Protein AF-A0A9J6DYZ9-F1 (afdb_monomer_lite)

Foldseek 3Di:
DVPDLVVVLVCLLCVVLVVLVVVLVVLVVDPDHDPVVSVVSVLVSLLVVCVQWFDPVVVVVDDSVVVVVDDPPPCPPGTDDPVRGPSDDVSVVSVVVVVVVVVD

pLDDT: mean 84.47, std 9.07, range [44.62, 93.06]

Organism: Rhipicephalus microplus (NCBI:txid6941)

Structure (mmCIF, N/CA/C/O backbone):
data_AF-A0A9J6DYZ9-F1
#
_entry.id   AF-A0A9J6DYZ9-F1
#
loop_
_atom_site.group_PDB
_atom_site.id
_atom_site.type_symbol
_atom_site.label_atom_id
_atom_site.label_alt_id
_atom_site.label_comp_id
_atom_site.label_asym_id
_atom_site.label_entity_id
_atom_site.label_seq_id
_atom_site.pdbx_PDB_ins_code
_atom_site.Cartn_x
_atom_site.Cartn_y
_atom_site.Cartn_z
_atom_site.occupancy
_atom_site.B_iso_or_equiv
_atom_site.auth_seq_id
_atom_site.auth_comp_id
_atom_site.auth_asym_id
_atom_site.auth_atom_id
_atom_site.pdbx_PDB_model_num
ATOM 1 N N . MET A 1 1 ? 3.801 14.063 -21.828 1.00 51.78 1 MET A N 1
ATOM 2 C CA . MET A 1 1 ? 3.806 13.450 -20.481 1.00 51.78 1 MET A CA 1
ATOM 3 C C . MET A 1 1 ? 3.405 11.974 -20.536 1.00 51.78 1 MET A C 1
ATOM 5 O O . MET A 1 1 ? 4.177 11.167 -20.057 1.00 51.78 1 MET A O 1
ATOM 9 N N . TYR A 1 2 ? 2.305 11.596 -21.204 1.00 51.88 2 TYR A N 1
ATOM 10 C CA . TYR A 1 2 ? 1.888 10.184 -21.368 1.00 51.88 2 TYR A CA 1
ATOM 11 C C . TYR A 1 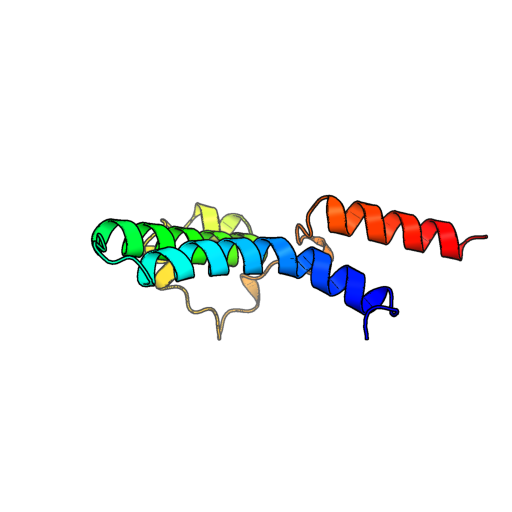2 ? 2.601 9.377 -22.475 1.00 51.88 2 TYR A C 1
ATOM 13 O O . TYR A 1 2 ? 2.316 8.202 -22.632 1.00 51.88 2 TYR A O 1
ATOM 21 N N . TYR A 1 3 ? 3.497 10.000 -23.248 1.00 66.75 3 TYR A N 1
ATOM 22 C CA . TYR A 1 3 ? 4.236 9.358 -24.351 1.00 66.75 3 TYR A CA 1
ATOM 23 C C . TYR A 1 3 ? 5.631 8.856 -23.950 1.00 66.75 3 TYR A C 1
ATOM 25 O O . TYR A 1 3 ? 6.368 8.368 -24.795 1.00 66.75 3 TYR A O 1
ATOM 33 N N . ASP A 1 4 ? 6.020 9.044 -22.689 1.00 82.44 4 ASP A N 1
ATOM 34 C CA . ASP A 1 4 ? 7.296 8.547 -22.184 1.00 82.44 4 ASP A CA 1
ATOM 35 C C . ASP A 1 4 ? 7.036 7.223 -21.465 1.00 82.44 4 ASP A C 1
ATOM 37 O O . ASP A 1 4 ? 6.291 7.190 -20.479 1.00 82.44 4 ASP A O 1
ATOM 41 N N . GLU A 1 5 ? 7.643 6.149 -21.961 1.00 83.50 5 GLU A N 1
ATOM 42 C CA . GLU A 1 5 ? 7.520 4.801 -21.402 1.00 83.50 5 GLU A CA 1
ATOM 43 C C . GLU A 1 5 ? 7.935 4.761 -19.923 1.00 83.50 5 GLU A C 1
ATOM 45 O O . GLU A 1 5 ? 7.316 4.067 -19.118 1.00 83.50 5 GLU A O 1
ATOM 50 N N . LYS A 1 6 ? 8.880 5.613 -19.499 1.00 83.25 6 LYS A N 1
ATOM 51 C CA . LYS A 1 6 ? 9.245 5.734 -18.078 1.00 83.25 6 LYS A CA 1
ATOM 52 C C . LYS A 1 6 ? 8.067 6.204 -17.232 1.00 83.25 6 LYS A C 1
ATOM 54 O O . LYS A 1 6 ? 7.819 5.662 -16.158 1.00 83.25 6 LYS A O 1
ATOM 59 N N . ASN A 1 7 ? 7.308 7.188 -17.716 1.00 86.25 7 ASN A N 1
ATOM 60 C CA . ASN A 1 7 ? 6.134 7.687 -16.997 1.00 86.25 7 ASN A CA 1
ATOM 61 C C . ASN A 1 7 ? 5.042 6.620 -16.913 1.00 86.25 7 ASN A C 1
ATOM 63 O O . ASN A 1 7 ? 4.353 6.538 -15.899 1.00 86.25 7 ASN A O 1
ATOM 67 N N . ARG A 1 8 ? 4.897 5.787 -17.948 1.00 87.75 8 ARG A N 1
ATOM 68 C CA . ARG A 1 8 ? 3.954 4.666 -17.937 1.00 87.75 8 ARG A CA 1
ATOM 69 C C . ARG A 1 8 ? 4.336 3.618 -16.893 1.00 87.75 8 ARG A C 1
ATOM 71 O O . ARG A 1 8 ? 3.484 3.245 -16.094 1.00 87.75 8 ARG A O 1
ATOM 78 N N . VAL A 1 9 ? 5.606 3.223 -16.840 1.00 87.12 9 VAL A N 1
ATOM 79 C CA . VAL A 1 9 ? 6.153 2.315 -15.817 1.00 87.12 9 VAL A CA 1
ATOM 80 C C . VAL A 1 9 ? 5.880 2.844 -14.400 1.00 87.12 9 VAL A C 1
ATOM 82 O O . VAL A 1 9 ? 5.363 2.113 -13.554 1.00 87.12 9 VAL A O 1
ATOM 85 N N . TYR A 1 10 ? 6.129 4.135 -14.146 1.00 87.81 10 TYR A N 1
ATOM 86 C CA . TYR A 1 10 ? 5.798 4.757 -12.856 1.00 87.81 10 TYR A CA 1
ATOM 87 C C . TYR A 1 10 ? 4.301 4.693 -12.534 1.00 87.81 10 TYR A C 1
ATOM 89 O O . TYR A 1 10 ? 3.925 4.409 -11.397 1.00 87.81 10 TYR A O 1
ATOM 97 N N . LEU A 1 11 ? 3.438 4.954 -13.517 1.00 89.56 11 LEU A N 1
ATOM 98 C CA . LEU A 1 11 ? 1.990 4.906 -13.321 1.00 89.56 11 LEU A CA 1
ATOM 99 C C . LEU A 1 11 ? 1.492 3.486 -13.035 1.00 89.56 11 LEU A C 1
ATOM 101 O O . LEU A 1 11 ? 0.634 3.340 -12.172 1.00 89.56 11 LEU A O 1
ATOM 105 N N . LEU A 1 12 ? 2.053 2.459 -13.681 1.00 89.94 12 LEU A N 1
ATOM 106 C CA . LEU A 1 12 ? 1.718 1.054 -13.412 1.00 89.94 12 LEU A CA 1
ATOM 107 C C . LEU A 1 12 ? 2.072 0.648 -11.977 1.00 89.94 12 LEU A C 1
ATOM 109 O O . LEU A 1 12 ? 1.292 -0.037 -11.319 1.00 89.94 12 LEU A O 1
ATOM 113 N N . PHE A 1 13 ? 3.206 1.123 -11.457 1.00 88.06 13 PHE A N 1
ATOM 114 C CA . PHE A 1 13 ? 3.565 0.906 -10.055 1.00 88.06 13 PHE A CA 1
ATOM 115 C C . PHE A 1 13 ? 2.621 1.641 -9.083 1.00 88.06 13 PHE A C 1
ATOM 117 O O . PHE A 1 13 ? 2.226 1.097 -8.048 1.00 88.06 13 PHE A O 1
ATOM 124 N N . LEU A 1 14 ? 2.250 2.884 -9.407 1.00 89.44 14 LEU A N 1
ATOM 125 C CA . LEU A 1 14 ? 1.414 3.734 -8.552 1.00 89.44 14 LEU A CA 1
ATOM 126 C C . LEU A 1 14 ? -0.073 3.366 -8.581 1.00 89.44 14 LEU A C 1
ATOM 128 O O . LEU A 1 14 ? -0.771 3.585 -7.592 1.00 89.44 14 LEU A O 1
ATOM 132 N N . GLU A 1 15 ? -0.575 2.828 -9.689 1.00 90.81 15 GLU A N 1
ATOM 133 C CA . GLU A 1 15 ? -1.986 2.495 -9.897 1.00 90.81 15 GLU A CA 1
ATOM 134 C C . GLU A 1 15 ? -2.625 1.715 -8.733 1.00 90.81 15 GLU A C 1
ATOM 136 O O . GLU A 1 15 ? -3.658 2.172 -8.221 1.00 90.81 15 GLU A O 1
ATOM 141 N N . PRO A 1 16 ? -2.058 0.592 -8.249 1.00 88.56 16 PRO A N 1
ATOM 142 C CA . PRO A 1 16 ? -2.665 -0.140 -7.142 1.00 88.56 16 PRO A CA 1
ATOM 143 C C . PRO A 1 16 ? -2.692 0.683 -5.843 1.00 88.56 16 PRO A C 1
ATOM 145 O O . PRO A 1 16 ? -3.682 0.641 -5.116 1.00 88.56 16 PRO A O 1
ATOM 148 N N . LEU A 1 17 ? -1.669 1.509 -5.588 1.00 89.44 17 LEU A N 1
ATOM 149 C CA . LEU A 1 17 ? -1.617 2.387 -4.410 1.00 89.44 17 LEU A CA 1
ATOM 150 C C . LEU A 1 17 ? -2.707 3.458 -4.452 1.00 89.44 17 LEU A C 1
ATOM 152 O O . LEU A 1 17 ? -3.405 3.707 -3.468 1.00 89.44 17 LEU A O 1
ATOM 156 N N . LEU A 1 18 ? -2.867 4.087 -5.615 1.00 91.38 18 LEU A N 1
ATOM 157 C CA . LEU A 1 18 ? -3.882 5.109 -5.841 1.00 91.38 18 LEU A CA 1
ATOM 158 C C . LEU A 1 18 ? -5.292 4.519 -5.785 1.00 91.38 18 LEU A C 1
ATOM 160 O O . LEU A 1 18 ? -6.217 5.188 -5.323 1.00 91.38 18 LEU A O 1
ATOM 164 N N . THR A 1 19 ? -5.459 3.271 -6.221 1.00 91.44 19 THR A N 1
ATOM 165 C CA . THR A 1 19 ? -6.732 2.550 -6.145 1.00 91.44 19 THR A CA 1
ATOM 166 C C . THR A 1 19 ? -7.149 2.324 -4.695 1.00 91.44 19 THR A C 1
ATOM 168 O O . THR A 1 19 ? -8.275 2.674 -4.326 1.00 91.44 19 THR A O 1
ATOM 171 N N . ASP A 1 20 ? -6.237 1.834 -3.853 1.00 90.12 20 ASP A N 1
ATOM 172 C CA . ASP A 1 20 ? -6.508 1.624 -2.430 1.00 90.12 20 ASP A CA 1
ATOM 173 C C . ASP A 1 20 ? -6.760 2.945 -1.695 1.00 90.12 20 ASP A C 1
ATOM 175 O O . ASP A 1 20 ? -7.730 3.064 -0.940 1.00 90.12 20 ASP A O 1
ATOM 179 N N . LEU A 1 21 ? -5.966 3.981 -1.985 1.00 92.31 21 LEU A N 1
ATOM 180 C CA . LEU A 1 21 ? -6.165 5.317 -1.422 1.00 92.31 21 LEU A CA 1
ATOM 181 C C . LEU A 1 21 ? -7.531 5.897 -1.814 1.00 92.31 21 LEU A C 1
ATOM 183 O O . LEU A 1 21 ? -8.250 6.440 -0.975 1.00 92.31 21 LEU A O 1
ATOM 187 N N . LYS A 1 22 ? -7.925 5.759 -3.084 1.00 93.06 22 LYS A N 1
ATOM 188 C CA . LYS A 1 22 ? -9.225 6.224 -3.583 1.00 93.06 22 LYS A CA 1
ATOM 189 C C . LYS A 1 22 ? -10.381 5.465 -2.936 1.00 93.06 22 LYS A C 1
ATOM 191 O O . LYS A 1 22 ? -11.410 6.077 -2.652 1.00 93.06 22 LYS A O 1
ATOM 196 N N . ARG A 1 23 ? -10.227 4.158 -2.706 1.00 91.31 23 ARG A N 1
ATOM 197 C CA . ARG A 1 23 ? -11.221 3.322 -2.018 1.00 91.31 23 ARG A CA 1
ATOM 198 C C . ARG A 1 23 ? -11.459 3.819 -0.596 1.00 91.31 23 ARG A C 1
ATOM 200 O O . ARG A 1 23 ? -12.606 4.083 -0.249 1.00 91.31 23 ARG A O 1
ATOM 207 N N . VAL A 1 24 ? -10.393 4.018 0.178 1.00 91.88 24 VAL A N 1
ATOM 208 C CA . VAL A 1 24 ? -10.489 4.543 1.549 1.00 91.88 24 VAL A CA 1
ATOM 209 C C . VAL A 1 24 ? -11.050 5.968 1.555 1.00 91.88 24 VAL A C 1
ATOM 211 O O . VAL A 1 24 ? -11.969 6.260 2.312 1.00 91.88 24 VAL A O 1
ATOM 214 N N . ASN A 1 25 ? -10.593 6.843 0.653 1.00 92.31 25 ASN A N 1
ATOM 215 C CA . ASN A 1 25 ? -11.091 8.220 0.549 1.00 92.31 25 ASN A CA 1
ATOM 216 C C . ASN A 1 25 ? -12.607 8.283 0.277 1.00 92.31 25 ASN A C 1
ATOM 218 O O . ASN A 1 25 ? -13.308 9.110 0.850 1.00 92.31 25 ASN A O 1
ATOM 222 N N . LYS A 1 26 ? -13.148 7.375 -0.544 1.00 91.12 26 LYS A N 1
ATOM 223 C CA . LYS A 1 26 ? -14.601 7.289 -0.764 1.00 91.12 26 LYS A CA 1
ATOM 224 C C . LYS A 1 26 ? -15.385 6.955 0.505 1.00 91.12 26 LYS A C 1
ATOM 226 O O . LYS A 1 26 ? -16.514 7.414 0.629 1.00 91.12 26 LYS A O 1
ATOM 231 N N . MET A 1 27 ? -14.816 6.191 1.438 1.00 90.50 27 MET A N 1
ATOM 232 C CA . MET A 1 27 ? -15.497 5.871 2.698 1.00 90.50 27 MET A CA 1
ATOM 233 C C . MET A 1 27 ? -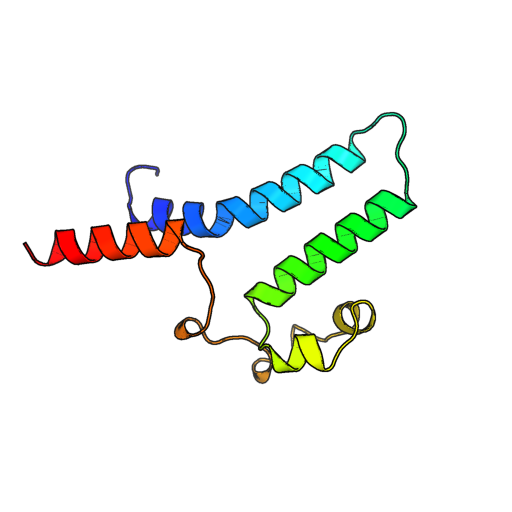15.695 7.117 3.564 1.00 90.50 27 MET A C 1
ATOM 235 O O . MET A 1 27 ? -16.752 7.279 4.161 1.00 90.50 27 MET A O 1
ATOM 239 N N . PHE A 1 28 ? -14.728 8.039 3.558 1.00 88.94 28 PHE A N 1
ATOM 240 C CA . PHE A 1 28 ? -14.842 9.333 4.241 1.00 88.94 28 PHE A CA 1
ATOM 241 C C . PHE A 1 28 ? -15.897 10.266 3.633 1.00 88.94 28 PHE A C 1
ATOM 243 O O . PHE A 1 28 ? -16.303 11.225 4.279 1.00 88.94 28 PHE A O 1
ATOM 250 N N . GLN A 1 29 ? -16.318 10.012 2.393 1.00 90.19 29 GLN A N 1
ATOM 251 C CA . GLN A 1 29 ? -17.301 10.825 1.672 1.00 90.19 29 GLN A CA 1
ATOM 252 C C . GLN A 1 29 ? -18.737 10.298 1.827 1.00 90.19 29 GLN A C 1
ATOM 254 O O . GLN A 1 29 ? -19.650 10.862 1.227 1.00 90.19 29 GLN A O 1
ATOM 259 N N . GLY A 1 30 ? -18.943 9.207 2.575 1.00 87.25 30 GLY A N 1
ATOM 260 C CA . GLY A 1 30 ? -20.272 8.652 2.835 1.00 87.25 30 GLY A CA 1
ATOM 261 C C . GLY A 1 30 ? -21.121 9.550 3.740 1.00 87.25 30 GLY A C 1
ATOM 262 O O . GLY A 1 30 ? -20.592 10.316 4.538 1.00 87.25 30 GLY A O 1
ATOM 263 N N . GLU A 1 31 ? -22.446 9.444 3.628 1.00 81.56 31 GLU A N 1
ATOM 264 C CA . GLU A 1 31 ? -23.383 10.170 4.503 1.00 81.56 31 GLU A CA 1
ATOM 265 C C . GLU A 1 31 ? -23.585 9.474 5.861 1.00 81.56 31 GLU A C 1
ATOM 267 O O . GLU A 1 31 ? -23.855 10.144 6.853 1.00 81.56 31 GLU A O 1
ATOM 272 N N . ASP A 1 32 ? -23.404 8.149 5.918 1.00 83.50 32 ASP A N 1
ATOM 273 C CA . ASP A 1 32 ? -23.541 7.326 7.127 1.00 83.50 32 ASP A CA 1
ATOM 274 C C . ASP A 1 32 ? -22.227 6.570 7.375 1.00 83.50 32 ASP A C 1
ATOM 276 O O . ASP A 1 32 ? -22.018 5.433 6.945 1.00 83.50 32 ASP A O 1
ATOM 280 N N . VAL A 1 33 ? -21.261 7.293 7.939 1.00 85.25 33 VAL A N 1
ATOM 281 C CA . VAL A 1 33 ? -19.882 6.826 8.091 1.00 85.25 33 VAL A CA 1
ATOM 282 C C . VAL A 1 33 ? -19.741 6.002 9.364 1.00 85.25 33 VAL A C 1
ATOM 284 O O . VAL A 1 33 ? -19.923 6.534 10.455 1.00 85.25 33 VAL A O 1
ATOM 287 N N . ASP A 1 34 ? -19.320 4.741 9.230 1.00 88.94 34 ASP A N 1
ATOM 288 C CA . ASP A 1 34 ? -18.845 3.922 10.351 1.00 88.94 34 ASP A CA 1
ATOM 289 C C . ASP A 1 34 ? -17.377 4.266 10.685 1.00 88.94 34 ASP A C 1
ATOM 291 O O . ASP A 1 34 ? -16.468 3.896 9.928 1.00 88.94 34 ASP A O 1
ATOM 295 N N . PRO A 1 35 ? -17.101 4.951 11.813 1.00 88.69 35 PRO A N 1
ATOM 296 C CA . PRO A 1 35 ? -15.746 5.367 12.159 1.00 88.69 35 PRO A CA 1
ATOM 297 C C . PRO A 1 35 ? -14.812 4.185 12.438 1.00 88.69 35 PRO A C 1
ATOM 299 O O . PRO A 1 35 ? -13.615 4.275 12.156 1.00 88.69 35 PRO A O 1
ATOM 302 N N . PHE A 1 36 ? -15.336 3.075 12.970 1.00 90.62 36 PHE A N 1
ATOM 303 C CA . PHE A 1 36 ? -14.529 1.891 13.273 1.00 90.62 36 PHE A CA 1
ATOM 304 C C . PHE A 1 36 ? -14.132 1.163 11.989 1.00 90.62 36 PHE A C 1
ATOM 306 O O . PHE A 1 36 ? -12.951 0.869 11.800 1.00 90.62 36 PHE A O 1
ATOM 313 N N . GLY A 1 37 ? -15.076 0.970 11.064 1.00 89.50 37 GLY A N 1
ATOM 314 C CA . GLY A 1 37 ? -14.791 0.416 9.742 1.00 89.50 37 GLY A CA 1
ATOM 315 C C . GLY A 1 37 ? -13.780 1.251 8.951 1.00 89.50 37 GLY A C 1
ATOM 316 O O . GLY A 1 37 ? -12.870 0.700 8.333 1.00 89.50 37 GLY A O 1
ATOM 317 N N . ILE A 1 38 ? -13.862 2.585 9.015 1.00 90.81 38 ILE A N 1
ATOM 318 C CA . ILE A 1 38 ? -12.848 3.460 8.405 1.00 90.81 38 ILE A CA 1
ATOM 319 C C . ILE A 1 38 ? -11.470 3.260 9.034 1.00 90.81 38 ILE A C 1
ATOM 321 O O . ILE A 1 38 ? -10.472 3.194 8.313 1.00 90.81 38 ILE A O 1
ATOM 325 N N . PHE A 1 39 ? -11.394 3.180 10.362 1.00 90.00 39 PHE A N 1
ATOM 326 C CA . PHE A 1 39 ? -10.126 2.983 11.055 1.00 90.00 39 PHE A CA 1
ATOM 327 C C . PHE A 1 39 ? -9.464 1.659 10.654 1.00 90.00 39 PHE A C 1
ATOM 329 O O . PHE A 1 39 ? -8.275 1.641 10.331 1.00 90.00 39 PHE A O 1
ATOM 336 N N . GLU A 1 40 ? -10.233 0.571 10.582 1.00 89.94 40 GLU A N 1
ATOM 337 C CA . GLU A 1 40 ? -9.725 -0.715 10.099 1.00 89.94 40 GLU A CA 1
ATOM 338 C C . GLU A 1 40 ? -9.205 -0.630 8.659 1.00 89.94 40 GLU A C 1
ATOM 340 O O . GLU A 1 40 ? -8.164 -1.206 8.335 1.00 89.94 40 GLU A O 1
ATOM 345 N N . GLU A 1 41 ? -9.900 0.094 7.782 1.00 91.19 41 GLU A N 1
ATOM 346 C CA . GLU A 1 41 ? -9.480 0.263 6.390 1.00 91.19 41 GLU A CA 1
ATOM 347 C C . GLU A 1 41 ? -8.240 1.149 6.239 1.00 91.19 41 GLU A C 1
ATOM 349 O O . GLU A 1 41 ? -7.372 0.849 5.416 1.00 91.19 41 GLU A O 1
ATOM 354 N N . LEU A 1 42 ? -8.087 2.174 7.080 1.00 91.44 42 LEU A N 1
ATOM 355 C CA . LEU A 1 42 ? -6.848 2.945 7.182 1.00 91.44 42 LEU A CA 1
ATOM 356 C C . LEU A 1 42 ? -5.677 2.081 7.658 1.00 91.44 42 LEU A C 1
ATOM 358 O O . LEU A 1 42 ? -4.595 2.143 7.075 1.00 91.44 42 LEU A O 1
ATOM 362 N N . GLN A 1 43 ? -5.886 1.241 8.676 1.00 89.50 43 GLN A N 1
ATOM 363 C CA . GLN A 1 43 ? -4.857 0.311 9.142 1.00 89.50 43 GLN A CA 1
ATOM 364 C C . GLN A 1 43 ? -4.481 -0.701 8.055 1.00 89.50 43 GLN A C 1
ATOM 366 O O . GLN A 1 43 ? -3.303 -1.021 7.890 1.00 89.50 43 GLN A O 1
ATOM 371 N N . LYS A 1 44 ? -5.453 -1.213 7.292 1.00 88.69 44 LYS A N 1
ATOM 372 C CA . LYS A 1 44 ? -5.180 -2.093 6.145 1.00 88.69 44 LYS A CA 1
ATOM 373 C C . LYS A 1 44 ? -4.355 -1.368 5.083 1.00 88.69 44 LYS A C 1
ATOM 375 O O . LYS A 1 44 ? -3.327 -1.902 4.683 1.00 88.69 44 LYS A O 1
ATOM 380 N N . LEU A 1 45 ? -4.745 -0.151 4.693 1.00 91.31 45 LEU A N 1
ATOM 381 C CA . LEU A 1 45 ? -3.999 0.671 3.733 1.00 91.31 45 LEU A CA 1
ATOM 382 C C . LEU A 1 45 ? -2.550 0.892 4.188 1.00 91.31 45 LEU A C 1
ATOM 384 O O . LEU A 1 45 ? -1.624 0.662 3.414 1.00 91.31 45 LEU A O 1
ATOM 388 N N . TYR A 1 46 ? -2.348 1.275 5.449 1.00 90.12 46 TYR A N 1
ATOM 389 C CA . TYR A 1 46 ? -1.017 1.477 6.020 1.00 90.12 46 TYR A CA 1
ATOM 390 C C . TYR A 1 46 ? -0.163 0.201 5.963 1.00 90.12 46 TYR A C 1
ATOM 392 O O . TYR A 1 46 ? 0.953 0.221 5.450 1.00 90.12 46 TYR A O 1
ATOM 400 N N . ASN A 1 47 ? -0.713 -0.937 6.395 1.00 87.44 47 ASN A N 1
ATOM 401 C CA . ASN A 1 47 ? -0.008 -2.221 6.355 1.00 87.44 47 ASN A CA 1
ATOM 402 C C . ASN A 1 47 ? 0.323 -2.670 4.922 1.00 87.44 47 ASN A C 1
ATOM 404 O O . ASN A 1 47 ? 1.407 -3.196 4.678 1.00 87.44 47 ASN A O 1
ATOM 408 N N . CYS A 1 48 ? -0.579 -2.443 3.963 1.00 86.56 48 CYS A N 1
ATOM 409 C CA . CYS A 1 48 ? -0.339 -2.735 2.549 1.00 86.56 48 CYS A CA 1
ATOM 410 C C . CYS A 1 48 ? 0.792 -1.878 1.962 1.00 86.56 48 CYS A C 1
ATOM 412 O O . CYS A 1 48 ? 1.568 -2.376 1.148 1.00 86.56 48 CYS A O 1
ATOM 414 N N . LEU A 1 49 ? 0.908 -0.614 2.380 1.00 88.50 49 LEU A N 1
ATOM 415 C CA . LEU A 1 49 ? 2.015 0.261 1.988 1.00 88.50 49 LEU A CA 1
ATOM 416 C C . LEU A 1 49 ? 3.339 -0.209 2.594 1.00 88.50 49 LEU A C 1
ATOM 418 O O . LEU A 1 49 ? 4.324 -0.346 1.870 1.00 88.50 49 LEU A O 1
ATOM 422 N N . LEU A 1 50 ? 3.350 -0.522 3.892 1.00 88.81 50 LEU A N 1
ATOM 423 C CA . LEU A 1 50 ? 4.538 -1.045 4.567 1.00 88.81 50 LEU A CA 1
ATOM 424 C C . LEU A 1 50 ? 5.030 -2.349 3.940 1.00 88.81 50 LEU A C 1
ATOM 426 O O . LEU A 1 50 ? 6.231 -2.514 3.745 1.00 88.81 50 LEU A O 1
ATOM 430 N N . ALA A 1 51 ? 4.122 -3.252 3.569 1.00 86.31 51 ALA A N 1
ATOM 431 C CA . ALA A 1 51 ? 4.483 -4.539 2.984 1.00 86.31 51 ALA A CA 1
ATOM 432 C C . ALA A 1 51 ? 5.241 -4.436 1.650 1.00 86.31 51 ALA A C 1
ATOM 434 O O . ALA A 1 51 ? 5.930 -5.378 1.271 1.00 86.31 51 ALA A O 1
ATOM 435 N N . ARG A 1 52 ? 5.133 -3.299 0.952 1.00 86.69 52 ARG A N 1
ATOM 436 C CA . ARG A 1 52 ? 5.832 -3.040 -0.316 1.00 86.69 52 ARG A CA 1
ATOM 437 C C . ARG A 1 52 ? 7.236 -2.475 -0.134 1.00 86.69 52 ARG A C 1
ATOM 439 O O . ARG A 1 52 ? 8.023 -2.530 -1.070 1.00 86.69 52 ARG A O 1
ATOM 446 N N . ILE A 1 53 ? 7.533 -1.900 1.031 1.00 86.94 53 ILE A N 1
ATOM 447 C CA . ILE A 1 53 ? 8.801 -1.200 1.281 1.00 86.94 53 ILE A CA 1
ATOM 448 C C . ILE A 1 53 ? 9.629 -1.848 2.387 1.00 86.94 53 ILE A C 1
ATOM 450 O O . ILE A 1 53 ? 10.838 -1.656 2.410 1.00 86.94 53 ILE A O 1
ATOM 454 N N . LEU A 1 54 ? 9.022 -2.606 3.302 1.00 89.69 54 LEU A N 1
ATOM 455 C CA . LEU A 1 54 ? 9.711 -3.242 4.422 1.00 89.69 54 LEU A CA 1
ATOM 456 C C . LEU A 1 54 ? 10.098 -4.683 4.110 1.00 89.69 54 LEU A C 1
ATOM 458 O O . LEU A 1 54 ? 9.351 -5.436 3.486 1.00 89.69 54 LEU A O 1
ATOM 462 N N . LYS A 1 55 ? 11.245 -5.111 4.641 1.00 89.31 55 LYS A N 1
ATOM 463 C CA . LYS A 1 55 ? 11.681 -6.505 4.537 1.00 89.31 55 LYS A CA 1
ATOM 464 C C . LYS A 1 55 ? 10.677 -7.441 5.236 1.00 89.31 55 LYS A C 1
ATOM 466 O O . LYS A 1 55 ? 10.239 -7.143 6.352 1.00 89.31 55 LYS A O 1
ATOM 471 N N . PRO A 1 56 ? 10.413 -8.647 4.694 1.00 87.06 56 PRO A N 1
ATOM 472 C CA . PRO A 1 56 ? 9.491 -9.616 5.292 1.00 87.06 56 PRO A CA 1
ATOM 473 C C . PRO A 1 56 ? 9.727 -9.965 6.775 1.00 87.06 56 PRO A C 1
ATOM 475 O O . PRO A 1 56 ? 8.752 -10.235 7.476 1.00 87.06 56 PRO A O 1
ATOM 478 N N . PRO A 1 57 ? 10.966 -9.996 7.316 1.00 88.00 57 PRO A N 1
ATOM 479 C CA . PRO A 1 57 ? 11.182 -10.173 8.751 1.00 88.00 57 PRO A CA 1
ATOM 480 C C . PRO A 1 57 ? 10.489 -9.113 9.613 1.00 88.00 57 PRO A C 1
ATOM 482 O O . PRO A 1 57 ? 9.944 -9.476 10.647 1.00 88.00 57 PRO A O 1
ATOM 485 N N . MET A 1 58 ? 10.433 -7.854 9.172 1.00 87.06 58 MET A N 1
ATOM 486 C CA . MET A 1 58 ? 9.780 -6.771 9.920 1.00 87.06 58 MET A CA 1
ATOM 487 C C . MET A 1 58 ? 8.270 -6.989 9.999 1.00 87.06 58 MET A C 1
ATOM 489 O O . MET A 1 58 ? 7.680 -6.890 11.065 1.00 87.06 58 MET A O 1
ATOM 493 N N . LEU A 1 59 ? 7.656 -7.422 8.899 1.00 85.00 59 LEU A N 1
ATOM 494 C CA . LEU A 1 59 ? 6.221 -7.725 8.853 1.00 85.00 59 LEU A CA 1
ATOM 495 C C . LEU A 1 59 ? 5.837 -8.964 9.678 1.00 85.00 59 LEU A C 1
ATOM 497 O O . LEU A 1 59 ? 4.685 -9.110 10.066 1.00 85.00 59 LEU A O 1
ATOM 501 N N . ARG A 1 60 ? 6.781 -9.889 9.906 1.00 85.75 60 ARG A N 1
ATOM 502 C CA . ARG A 1 60 ? 6.554 -11.121 10.686 1.00 85.75 60 ARG A CA 1
ATOM 503 C C . ARG A 1 60 ? 6.819 -10.950 12.177 1.00 85.75 60 ARG A C 1
ATOM 505 O O . ARG A 1 60 ? 6.244 -11.683 12.973 1.00 85.75 60 ARG A O 1
ATOM 512 N N . GLN A 1 61 ? 7.738 -10.058 12.535 1.00 83.94 61 GLN A N 1
ATOM 513 C CA . GLN A 1 61 ? 8.141 -9.814 13.922 1.00 83.94 61 GLN A CA 1
ATOM 514 C C . GLN A 1 61 ? 7.207 -8.837 14.640 1.00 83.94 61 GLN A C 1
ATOM 516 O O . GLN A 1 61 ? 7.148 -8.856 15.867 1.00 83.94 61 GLN A O 1
ATOM 521 N N . HIS A 1 62 ? 6.469 -8.026 13.884 1.00 82.00 62 HIS A N 1
ATOM 522 C CA . HIS A 1 62 ? 5.549 -7.025 14.398 1.00 82.00 62 HIS A CA 1
ATOM 523 C C . HIS A 1 62 ? 4.105 -7.405 14.073 1.00 82.00 62 HIS A C 1
ATOM 525 O O . HIS A 1 62 ? 3.790 -7.846 12.967 1.00 82.00 62 HIS A O 1
ATOM 531 N N . ASP A 1 63 ? 3.213 -7.239 15.046 1.00 82.00 63 ASP A N 1
ATOM 532 C CA . ASP A 1 63 ? 1.779 -7.272 14.783 1.00 82.00 63 ASP A CA 1
ATOM 533 C C . ASP A 1 63 ? 1.319 -5.973 14.092 1.00 82.00 63 ASP A C 1
ATOM 535 O O . ASP A 1 63 ? 2.043 -4.981 14.011 1.00 82.00 63 ASP A O 1
ATOM 539 N N . LYS A 1 64 ? 0.081 -5.959 13.585 1.00 76.94 64 LYS A N 1
ATOM 540 C CA . LYS A 1 64 ? -0.460 -4.801 12.850 1.00 76.94 64 LYS A C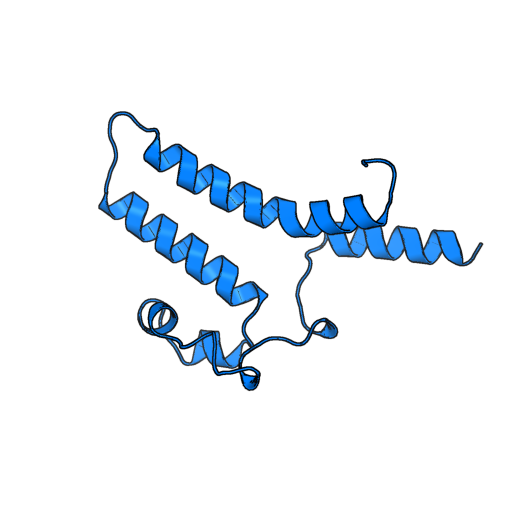A 1
ATOM 541 C C . LYS A 1 64 ? -0.446 -3.499 13.657 1.00 76.94 64 LYS A C 1
ATOM 543 O O . LYS A 1 64 ? -0.438 -2.435 13.051 1.00 76.94 64 LYS A O 1
ATOM 548 N N . ALA A 1 65 ? -0.509 -3.582 14.986 1.00 75.94 65 ALA A N 1
ATOM 549 C CA . ALA A 1 65 ? -0.510 -2.417 15.861 1.00 75.94 65 ALA A CA 1
ATOM 550 C C . ALA A 1 65 ? 0.911 -1.867 16.045 1.00 75.94 65 ALA A C 1
ATOM 552 O O . ALA A 1 65 ? 1.133 -0.684 15.817 1.00 75.94 65 ALA A O 1
ATOM 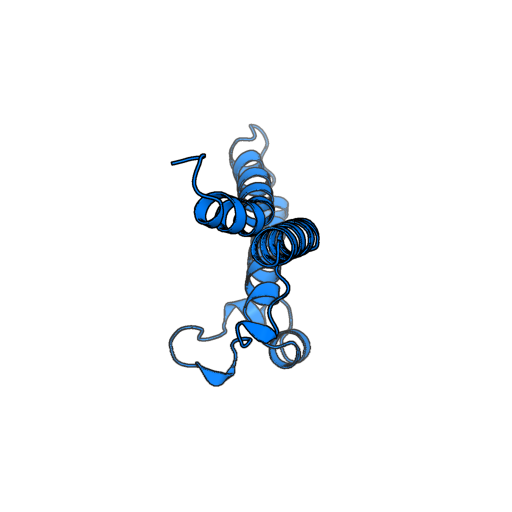553 N N . SER A 1 66 ? 1.880 -2.732 16.353 1.00 82.06 66 SER A N 1
ATOM 554 C CA . SER A 1 66 ? 3.286 -2.351 16.541 1.00 82.06 66 SER A CA 1
ATOM 555 C C . SER A 1 66 ? 3.984 -1.914 15.253 1.00 82.06 66 SER A C 1
ATOM 557 O O . SER A 1 66 ? 4.977 -1.194 15.320 1.00 82.06 66 SER A O 1
ATOM 559 N N . LEU A 1 67 ? 3.460 -2.282 14.077 1.00 82.06 67 LEU A N 1
ATOM 560 C CA . LEU A 1 67 ? 3.918 -1.724 12.802 1.00 82.06 67 LEU A CA 1
ATOM 561 C C . LEU A 1 67 ? 3.703 -0.204 12.716 1.00 82.06 67 LEU A C 1
ATOM 563 O O . LEU A 1 67 ? 4.506 0.474 12.082 1.00 82.06 67 LEU A O 1
ATOM 567 N N . CYS A 1 68 ? 2.663 0.339 13.360 1.00 80.31 68 CYS A N 1
ATOM 568 C CA . CYS A 1 68 ? 2.412 1.785 13.399 1.00 80.31 68 CYS A CA 1
ATOM 569 C C . CYS A 1 68 ? 3.420 2.549 14.270 1.00 80.31 68 CYS A C 1
ATOM 571 O O . CYS A 1 68 ? 3.570 3.756 14.099 1.00 80.31 68 CYS A O 1
ATOM 573 N N . ASP A 1 69 ? 4.103 1.852 15.179 1.00 84.12 69 ASP A N 1
ATOM 574 C CA . ASP A 1 69 ? 5.070 2.433 16.113 1.00 84.12 69 ASP A CA 1
ATOM 575 C C . ASP A 1 69 ? 6.516 2.366 15.583 1.00 84.12 69 ASP A C 1
ATOM 577 O O . ASP A 1 69 ? 7.452 2.798 16.259 1.00 84.12 69 ASP A O 1
ATOM 581 N N . LEU A 1 70 ? 6.725 1.810 14.382 1.00 83.06 70 LEU A N 1
ATOM 582 C CA . LEU A 1 70 ? 8.048 1.703 13.773 1.00 83.06 70 LEU A CA 1
ATOM 583 C C . LEU A 1 70 ? 8.608 3.079 13.397 1.00 83.06 70 LEU A C 1
ATOM 585 O O . LEU A 1 70 ? 7.981 3.859 12.680 1.00 83.06 70 LEU A O 1
ATOM 589 N N . ASP A 1 71 ? 9.854 3.333 13.799 1.00 83.12 71 ASP A N 1
ATOM 590 C CA . ASP A 1 71 ? 10.612 4.486 13.320 1.00 83.12 71 ASP A CA 1
ATOM 591 C C . ASP A 1 71 ? 11.140 4.221 11.905 1.00 83.12 71 ASP A C 1
ATOM 593 O O . ASP A 1 71 ? 12.199 3.631 11.695 1.00 83.12 71 ASP A O 1
ATOM 597 N N . LEU A 1 72 ? 10.376 4.671 10.916 1.00 83.06 72 LEU A N 1
ATOM 598 C CA . LEU A 1 72 ? 10.741 4.560 9.508 1.00 83.06 72 LEU A CA 1
ATOM 599 C C . LEU A 1 72 ? 11.879 5.530 9.121 1.00 83.06 72 LEU A C 1
ATOM 601 O O . LEU A 1 72 ? 12.577 5.309 8.136 1.00 83.06 72 LEU A O 1
ATOM 605 N N . VAL A 1 73 ? 12.115 6.611 9.864 1.00 80.19 73 VAL A N 1
ATOM 606 C CA . VAL A 1 73 ? 13.054 7.661 9.429 1.00 80.19 73 VAL A CA 1
ATOM 607 C C . VAL A 1 73 ? 14.506 7.270 9.697 1.00 80.19 73 VAL A C 1
ATOM 609 O O . VAL A 1 73 ? 15.378 7.550 8.878 1.00 80.19 73 VAL A O 1
ATOM 612 N N . ASN A 1 74 ? 14.773 6.608 10.822 1.00 75.56 74 ASN A N 1
ATOM 613 C CA . ASN A 1 74 ? 16.143 6.389 11.301 1.00 75.56 74 ASN A CA 1
ATOM 614 C C . ASN A 1 74 ? 16.684 4.970 11.056 1.00 75.56 74 ASN A C 1
ATOM 616 O O . ASN A 1 74 ? 17.772 4.630 11.526 1.00 75.56 74 ASN A O 1
ATOM 620 N N . LEU A 1 75 ? 15.946 4.129 10.330 1.00 72.56 75 LEU A N 1
ATOM 621 C CA . LEU A 1 75 ? 16.289 2.728 10.099 1.00 72.56 75 LEU A CA 1
ATOM 622 C C . LEU A 1 75 ? 16.363 2.448 8.594 1.00 72.56 75 LEU A C 1
ATOM 624 O O . LEU A 1 75 ? 15.388 2.064 7.972 1.00 72.56 75 LEU A O 1
ATOM 628 N N . GLU A 1 76 ? 17.533 2.594 7.975 1.00 77.06 76 GLU A N 1
ATOM 629 C CA . GLU A 1 76 ? 17.699 2.205 6.560 1.00 77.06 76 GLU A CA 1
ATOM 630 C C . GLU A 1 76 ? 17.694 0.676 6.373 1.00 77.06 76 GLU A C 1
ATOM 632 O O . GLU A 1 76 ? 17.325 0.150 5.325 1.00 77.06 76 GLU A O 1
ATOM 637 N N . SER A 1 77 ? 18.068 -0.073 7.414 1.00 84.12 77 SER A N 1
ATOM 638 C CA . SER A 1 77 ? 18.240 -1.528 7.353 1.00 84.12 77 SER A CA 1
ATOM 639 C C . SER A 1 77 ? 16.932 -2.322 7.260 1.00 84.12 77 SER A C 1
ATOM 641 O O . SER A 1 77 ? 16.981 -3.517 6.937 1.00 84.12 77 SER A O 1
ATOM 643 N N . ILE A 1 78 ? 15.783 -1.687 7.518 1.00 86.81 78 ILE A N 1
ATOM 644 C CA . ILE A 1 78 ? 14.458 -2.330 7.511 1.00 86.81 78 ILE A CA 1
ATOM 645 C C . ILE A 1 78 ? 13.805 -2.339 6.125 1.00 86.81 78 ILE A C 1
ATOM 647 O O . ILE A 1 78 ? 12.871 -3.114 5.914 1.00 86.81 78 ILE A O 1
ATOM 651 N N . TYR A 1 79 ? 14.302 -1.529 5.186 1.00 89.50 79 TYR A N 1
ATOM 652 C CA . TYR A 1 79 ? 13.734 -1.391 3.847 1.00 89.50 79 TYR A CA 1
ATOM 653 C C . TYR A 1 79 ? 14.195 -2.481 2.886 1.00 89.50 79 TYR A C 1
ATOM 655 O O . TYR A 1 79 ? 15.338 -2.932 2.941 1.00 89.50 79 TYR A O 1
ATOM 663 N N . LEU A 1 80 ? 13.304 -2.901 1.991 1.00 89.38 80 LEU A N 1
ATOM 664 C CA . LEU A 1 80 ? 13.633 -3.746 0.849 1.00 89.38 80 LEU A CA 1
ATOM 665 C C . LEU A 1 80 ? 14.644 -3.045 -0.061 1.00 89.38 80 LEU A C 1
ATOM 667 O O . LEU A 1 80 ? 14.630 -1.821 -0.206 1.00 89.38 80 LEU A O 1
ATOM 671 N N . SER A 1 81 ? 15.513 -3.838 -0.685 1.00 88.88 81 SER A N 1
ATOM 672 C CA . SER A 1 81 ? 16.268 -3.346 -1.831 1.00 88.88 81 SER A CA 1
ATOM 673 C C . SER A 1 81 ? 15.312 -3.156 -3.015 1.00 88.88 81 SER A C 1
ATOM 675 O O . SER A 1 81 ? 14.231 -3.744 -3.050 1.00 88.88 81 SER A O 1
ATOM 677 N N . VAL A 1 82 ? 15.706 -2.338 -3.992 1.00 84.44 82 VAL A N 1
ATOM 678 C CA . VAL A 1 82 ? 14.908 -2.142 -5.213 1.00 84.44 82 VAL A CA 1
ATOM 679 C C . VAL A 1 82 ? 14.744 -3.461 -5.975 1.00 84.44 82 VAL A C 1
ATOM 681 O O . VAL A 1 82 ? 13.677 -3.710 -6.521 1.00 84.44 82 VAL A O 1
ATOM 684 N N . ASP A 1 83 ? 15.764 -4.320 -5.956 1.00 86.00 83 ASP A N 1
ATOM 685 C CA . ASP A 1 83 ? 15.767 -5.604 -6.666 1.00 86.00 83 ASP A CA 1
ATOM 686 C C . ASP A 1 83 ? 14.824 -6.639 -6.028 1.00 86.00 83 ASP A C 1
ATOM 688 O O . ASP A 1 83 ? 14.317 -7.526 -6.711 1.00 86.00 83 ASP A O 1
ATOM 692 N N . ASP A 1 84 ? 14.568 -6.515 -4.723 1.00 85.12 84 ASP A N 1
ATOM 693 C CA . ASP A 1 84 ? 13.669 -7.399 -3.973 1.00 85.12 84 ASP A CA 1
ATOM 694 C C . ASP A 1 84 ? 12.220 -6.880 -3.924 1.00 85.12 84 ASP A C 1
ATOM 696 O O . ASP A 1 84 ? 11.348 -7.524 -3.330 1.00 85.12 84 ASP A O 1
ATOM 700 N N . ALA A 1 85 ? 11.957 -5.693 -4.477 1.00 84.88 85 ALA A N 1
ATOM 701 C CA . ALA A 1 85 ? 10.640 -5.081 -4.432 1.00 84.88 85 ALA A CA 1
ATOM 702 C C . ALA A 1 85 ? 9.680 -5.767 -5.414 1.00 84.88 85 ALA A C 1
ATOM 704 O O . ALA A 1 85 ? 9.990 -5.990 -6.584 1.00 84.88 85 ALA A O 1
ATOM 705 N N . ASP A 1 86 ? 8.468 -6.062 -4.946 1.00 85.12 86 ASP A N 1
ATOM 706 C CA . ASP A 1 86 ? 7.395 -6.530 -5.819 1.00 85.12 86 ASP A CA 1
ATOM 707 C C . ASP A 1 86 ? 6.699 -5.333 -6.482 1.00 85.12 86 ASP A C 1
ATOM 709 O O . ASP A 1 86 ? 5.899 -4.622 -5.863 1.00 85.12 86 ASP A O 1
ATOM 713 N N . PHE A 1 87 ? 7.011 -5.108 -7.758 1.00 85.00 87 PHE A N 1
ATOM 714 C CA . PHE A 1 87 ? 6.392 -4.060 -8.572 1.00 85.00 87 PHE A CA 1
ATOM 715 C C . PHE A 1 87 ? 5.044 -4.474 -9.187 1.00 85.00 87 PHE A C 1
ATOM 717 O O . PHE A 1 87 ? 4.335 -3.628 -9.740 1.00 85.00 87 PHE A O 1
ATOM 724 N N . GLY A 1 88 ? 4.658 -5.747 -9.060 1.00 86.44 88 GLY A N 1
ATOM 725 C CA . GLY A 1 88 ? 3.441 -6.314 -9.631 1.00 86.44 88 GLY A CA 1
ATOM 726 C C . GLY A 1 88 ? 3.582 -6.772 -11.087 1.00 86.44 88 GLY A C 1
ATOM 727 O O . GLY A 1 88 ? 4.472 -6.355 -11.830 1.00 86.44 88 GLY A O 1
ATOM 728 N N . SER A 1 89 ? 2.660 -7.640 -11.514 1.00 87.38 89 SER A N 1
AT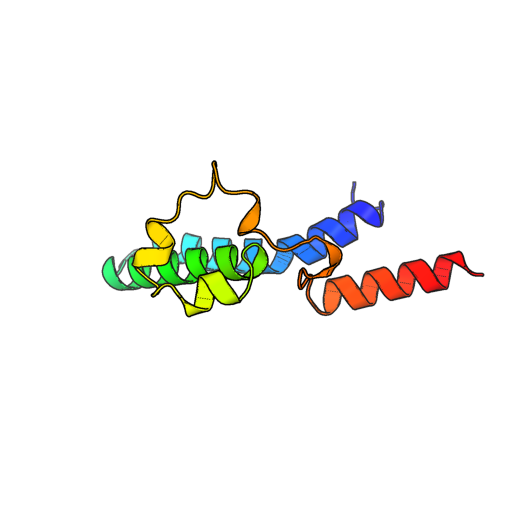OM 729 C CA . SER A 1 89 ? 2.684 -8.268 -12.842 1.00 87.38 89 SER A CA 1
ATOM 730 C C . SER A 1 89 ? 2.632 -7.252 -13.980 1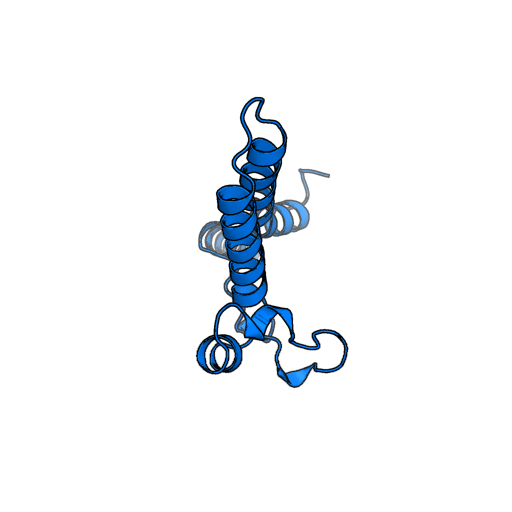.00 87.38 89 SER A C 1
ATOM 732 O O . SER A 1 89 ? 3.479 -7.298 -14.858 1.00 87.38 89 SER A O 1
ATOM 734 N N . SER A 1 90 ? 1.720 -6.276 -13.925 1.00 89.38 90 SER A N 1
ATOM 735 C CA . SER A 1 90 ? 1.556 -5.291 -15.003 1.00 89.38 90 SER A CA 1
ATOM 736 C C . SER A 1 90 ? 2.809 -4.441 -15.231 1.00 89.38 90 SER A C 1
ATOM 738 O O . SER A 1 90 ? 3.106 -4.072 -16.363 1.00 89.38 90 SER A O 1
ATOM 740 N N . PHE A 1 91 ? 3.548 -4.127 -14.161 1.00 90.00 91 PHE A N 1
ATOM 741 C CA . PHE A 1 91 ? 4.834 -3.441 -14.258 1.00 90.00 91 PHE A CA 1
ATOM 742 C C . PHE A 1 91 ? 5.878 -4.340 -14.925 1.00 90.00 91 PHE A C 1
ATOM 744 O O . PHE A 1 91 ? 6.542 -3.915 -15.868 1.00 90.00 91 PHE A O 1
ATOM 751 N N . ASN A 1 92 ? 5.996 -5.583 -14.449 1.00 88.75 92 ASN A N 1
ATOM 752 C CA . ASN A 1 92 ? 6.984 -6.542 -14.939 1.00 88.75 92 ASN A CA 1
ATOM 753 C C . ASN A 1 92 ? 6.751 -6.895 -16.413 1.00 88.75 92 ASN A C 1
ATOM 755 O O . ASN A 1 92 ? 7.702 -6.909 -17.189 1.00 88.75 92 ASN A O 1
ATOM 759 N N . ASP A 1 93 ? 5.499 -7.115 -16.814 1.00 90.56 93 ASP A N 1
ATOM 760 C CA . ASP A 1 93 ? 5.118 -7.398 -18.199 1.00 90.56 93 ASP A CA 1
ATOM 761 C C . ASP A 1 93 ? 5.558 -6.254 -19.123 1.00 90.56 93 ASP A C 1
ATOM 763 O O . ASP A 1 93 ? 6.224 -6.483 -20.131 1.00 90.56 93 ASP A O 1
ATOM 767 N N . HIS A 1 94 ? 5.283 -5.008 -18.729 1.00 88.88 94 HIS A N 1
ATOM 768 C CA . HIS A 1 94 ? 5.629 -3.838 -19.528 1.00 88.88 94 HIS A CA 1
ATOM 769 C C . HIS A 1 94 ? 7.143 -3.568 -19.596 1.00 88.88 94 HIS A C 1
ATOM 771 O O . HIS A 1 94 ? 7.660 -3.204 -20.651 1.00 88.88 94 HIS A O 1
ATOM 777 N N . ILE A 1 95 ? 7.879 -3.771 -18.500 1.00 88.12 95 ILE A N 1
ATOM 778 C CA . ILE A 1 95 ? 9.347 -3.668 -18.504 1.00 88.12 95 ILE A CA 1
ATOM 779 C C . ILE A 1 95 ? 9.973 -4.738 -19.400 1.00 88.12 95 ILE A C 1
ATOM 781 O O . ILE A 1 95 ? 10.888 -4.431 -20.165 1.00 88.12 95 ILE A O 1
ATOM 785 N N . ASN A 1 96 ? 9.461 -5.968 -19.354 1.00 87.62 96 ASN A N 1
ATOM 786 C CA . ASN A 1 96 ? 9.927 -7.042 -20.224 1.00 87.62 96 ASN A CA 1
ATOM 787 C C . ASN A 1 96 ? 9.693 -6.689 -21.701 1.00 87.62 96 ASN A C 1
ATOM 789 O O . ASN A 1 96 ? 10.625 -6.792 -22.495 1.00 87.62 96 ASN A O 1
ATOM 793 N N . GLU A 1 97 ? 8.502 -6.199 -22.067 1.00 86.94 97 GLU A N 1
ATOM 794 C CA . GLU A 1 97 ? 8.202 -5.714 -23.426 1.00 86.94 97 GLU A CA 1
ATOM 795 C C . GLU A 1 97 ? 9.194 -4.640 -23.903 1.00 86.94 97 GLU A C 1
ATOM 797 O O . GLU A 1 97 ? 9.680 -4.705 -25.033 1.00 86.94 97 GLU A O 1
ATOM 802 N N . LEU A 1 98 ? 9.530 -3.672 -23.044 1.00 83.81 98 LEU A N 1
ATOM 803 C CA . LEU A 1 98 ? 10.488 -2.609 -23.368 1.00 83.81 98 LEU A CA 1
ATOM 804 C C . LEU A 1 98 ? 11.913 -3.140 -23.557 1.00 83.81 98 LEU A C 1
ATOM 806 O O . LEU A 1 98 ? 12.618 -2.672 -24.451 1.00 83.81 98 LEU A O 1
ATOM 810 N N . HIS A 1 99 ? 12.335 -4.111 -22.743 1.00 78.44 99 HIS A N 1
ATOM 811 C CA . HIS A 1 99 ? 13.634 -4.762 -22.907 1.00 78.44 99 HIS A CA 1
ATOM 812 C C . HIS A 1 99 ? 13.716 -5.518 -24.236 1.00 78.44 99 HIS A C 1
ATOM 814 O O . HIS A 1 99 ? 14.674 -5.307 -24.980 1.00 78.44 99 HIS A O 1
ATOM 820 N N . PHE A 1 100 ? 12.687 -6.296 -24.590 1.00 63.16 100 PHE A N 1
ATOM 821 C CA . PHE A 1 100 ? 12.634 -6.995 -25.878 1.00 63.16 100 PHE A CA 1
ATOM 822 C C . PHE A 1 100 ? 12.627 -6.031 -27.075 1.00 63.16 100 PHE A C 1
ATOM 824 O O . PHE A 1 100 ? 13.296 -6.293 -28.067 1.00 63.16 100 PHE A O 1
ATOM 831 N N . ALA A 1 101 ? 11.950 -4.883 -26.972 1.00 60.69 101 ALA A N 1
ATOM 832 C CA . ALA A 1 101 ? 11.931 -3.867 -28.029 1.00 60.69 101 ALA A CA 1
ATOM 833 C C . ALA A 1 101 ? 13.257 -3.092 -28.192 1.00 60.69 101 ALA A C 1
ATOM 835 O O . ALA A 1 101 ? 13.415 -2.357 -29.164 1.00 60.69 101 ALA A O 1
ATOM 836 N N . SER A 1 102 ? 14.190 -3.207 -27.241 1.00 61.66 102 SER A N 1
ATOM 837 C CA . SER A 1 102 ? 15.497 -2.531 -27.279 1.00 61.66 102 SER A CA 1
ATOM 838 C C . SER A 1 102 ? 16.642 -3.397 -27.822 1.00 61.66 102 SER A C 1
ATOM 840 O O . SER A 1 102 ? 17.736 -2.878 -28.045 1.00 61.66 102 SER A O 1
ATOM 842 N N . GLU A 1 103 ? 16.396 -4.696 -28.024 1.00 54.78 103 GLU A N 1
ATOM 843 C CA . GLU A 1 103 ? 17.365 -5.666 -28.557 1.00 54.78 103 GLU A CA 1
ATOM 844 C C . GLU A 1 103 ? 17.188 -5.954 -30.068 1.00 54.78 103 GLU A C 1
ATOM 846 O O . GLU A 1 103 ? 18.022 -6.654 -30.646 1.00 54.78 103 GLU A O 1
ATOM 851 N N . GLU A 1 104 ? 16.155 -5.391 -30.714 1.00 44.62 104 GLU A N 1
ATOM 852 C CA . GLU A 1 104 ? 15.925 -5.394 -32.179 1.00 44.62 104 GLU A CA 1
ATOM 853 C C . GLU A 1 104 ? 16.411 -4.100 -32.858 1.00 44.62 104 GLU A C 1
ATOM 855 O O . GLU A 1 104 ? 16.953 -4.199 -33.987 1.00 44.62 104 GLU A O 1
#

Radius of gyration: 17.31 Å; chains: 1; bounding box: 42×25×49 Å

Sequence (104 aa):
MYYDEKNRVYLLFLEPLLTDLKRVNKMFQGEDVDPFGIFEELQKLYNCLLARILKPPMLRQHDKASLCDLDLVNLESIYLSVDDADFGSSFNDHINELHFASEE

Secondary structure (DSSP, 8-state):
-TT-HHHHHHHHHHHHHHHHHHHHHHHHT-SS--HHHHHHHHHHHHHHHHHHHB-HHHHHHS-TTGGGG---SS-GGGBPPSTT----HHHHHHHHHHHHHH--